Protein AF-A0A3D1MC01-F1 (afdb_monomer_lite)

Secondary structure (DSSP, 8-state):
-EEEEEEEEE-----TTT-GGGGSHHHHHHHHHHTTS--HHHHHHHHTTTGGGSTTTTPPTT-BSEEEEEEEEEEETTE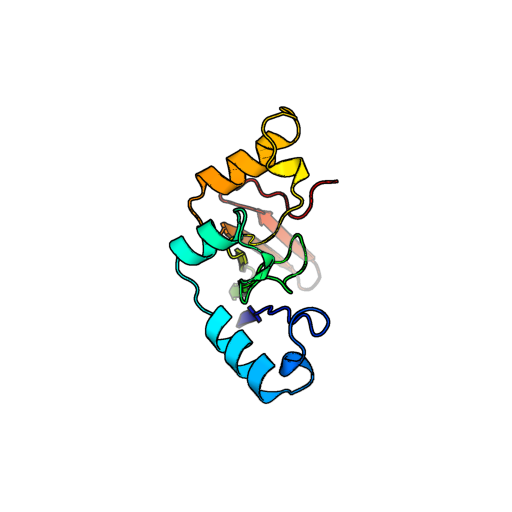EEEEEEEEE--B----GGGT-TTSTTTHHHHHHHHTTTT--EEEEEEEEEEEEETTEEEEEEE--TT-----SS--

Foldseek 3Di:
DKDKDKDKDADFFDDCVLPVCVVDPPVVVVLSVVVLDDDLVLLVCCVDPNVSVHSRNRPDALDFRIKIWMWIWDDDDFKIKIKIKIKTWQGSHHDCVLCDVVDVVSVVVVVVSVVCSRGIDMWMKIKMKGHPDPVDIDMDIRTRPVPDDDDSHDD

Structure (mmCIF, N/CA/C/O backbone):
data_AF-A0A3D1MC01-F1
#
_entry.id   AF-A0A3D1MC01-F1
#
loop_
_atom_site.group_PDB
_atom_site.id
_atom_site.type_symbol
_atom_site.label_atom_id
_atom_site.label_alt_id
_atom_site.label_comp_id
_atom_site.label_asym_id
_atom_site.label_entity_id
_atom_site.label_seq_id
_atom_site.pdbx_PDB_ins_code
_atom_site.Cartn_x
_atom_site.Cartn_y
_atom_site.Cartn_z
_atom_site.occupancy
_atom_site.B_iso_or_equiv
_atom_site.auth_seq_id
_atom_site.auth_comp_id
_atom_site.auth_asym_id
_atom_site.auth_atom_id
_atom_site.pdbx_PDB_model_num
ATOM 1 N N . PRO A 1 1 ? -17.904 -9.005 20.700 1.00 77.25 1 PRO A N 1
ATOM 2 C CA . PRO A 1 1 ? -17.796 -9.721 19.401 1.00 77.25 1 PRO A CA 1
ATOM 3 C C . PRO A 1 1 ? -16.607 -9.178 18.600 1.00 77.25 1 PRO A C 1
ATOM 5 O O . PRO A 1 1 ? -16.375 -7.971 18.643 1.00 77.25 1 PRO A O 1
ATOM 8 N N . LEU A 1 2 ? -15.852 -10.057 17.933 1.00 90.56 2 LEU A N 1
ATOM 9 C CA . LEU A 1 2 ? -14.709 -9.699 17.087 1.00 90.56 2 LEU A CA 1
ATOM 10 C C . LEU A 1 2 ? -15.157 -9.650 15.621 1.00 90.56 2 LEU A C 1
ATOM 12 O O . LEU A 1 2 ? -15.687 -10.632 15.114 1.00 90.56 2 LEU A O 1
ATOM 16 N N . ASN A 1 3 ? -14.908 -8.527 14.956 1.00 92.56 3 ASN A N 1
ATOM 17 C CA . ASN A 1 3 ? -15.160 -8.306 13.538 1.00 92.56 3 ASN A CA 1
ATOM 18 C C . ASN A 1 3 ? -13.828 -7.996 12.853 1.00 92.56 3 ASN A C 1
ATOM 20 O O . ASN A 1 3 ? -13.153 -7.040 13.229 1.00 92.56 3 ASN A O 1
ATOM 24 N N . ALA A 1 4 ? -13.456 -8.776 11.845 1.00 94.88 4 ALA A N 1
ATOM 25 C CA . ALA A 1 4 ? -12.236 -8.553 11.082 1.00 94.88 4 ALA A CA 1
ATOM 26 C C . ALA A 1 4 ? -12.536 -8.608 9.583 1.00 94.88 4 ALA A C 1
ATOM 28 O O . ALA A 1 4 ? -13.166 -9.549 9.106 1.00 94.88 4 ALA A O 1
ATOM 29 N N . LEU A 1 5 ? -12.067 -7.602 8.848 1.00 96.50 5 LEU A N 1
ATOM 30 C CA . LEU A 1 5 ? -12.089 -7.545 7.393 1.00 96.50 5 LEU A CA 1
ATOM 31 C C . LEU A 1 5 ? -10.659 -7.371 6.902 1.00 96.50 5 LEU A C 1
ATOM 33 O O . LEU A 1 5 ? -10.010 -6.374 7.211 1.00 96.50 5 LEU A O 1
ATOM 37 N N . ILE A 1 6 ? -10.174 -8.326 6.120 1.00 96.50 6 ILE A N 1
ATOM 38 C CA . ILE A 1 6 ? -8.831 -8.286 5.546 1.00 96.50 6 ILE A CA 1
ATOM 39 C C . ILE A 1 6 ? -8.973 -8.400 4.034 1.00 96.50 6 ILE A C 1
ATOM 41 O O . ILE A 1 6 ? -9.660 -9.285 3.533 1.00 96.50 6 ILE A O 1
ATOM 45 N N . GLY A 1 7 ? -8.343 -7.480 3.315 1.00 96.88 7 GLY A N 1
ATOM 46 C CA . GLY A 1 7 ? -8.327 -7.432 1.863 1.00 96.88 7 GLY A CA 1
ATOM 47 C C . GLY A 1 7 ? -6.909 -7.240 1.355 1.00 96.88 7 GLY A C 1
ATOM 48 O O . GLY A 1 7 ? -6.142 -6.444 1.899 1.00 96.88 7 GLY A O 1
ATOM 49 N N . TYR A 1 8 ? -6.580 -7.963 0.294 1.00 96.44 8 TYR A N 1
ATOM 50 C CA . TYR A 1 8 ? -5.329 -7.827 -0.430 1.00 96.44 8 TYR A CA 1
ATOM 51 C C . TYR A 1 8 ? -5.627 -7.571 -1.904 1.00 96.44 8 TYR A C 1
ATOM 53 O O . TYR A 1 8 ? -6.474 -8.236 -2.499 1.00 96.44 8 TYR A O 1
ATOM 61 N N . THR A 1 9 ? -4.925 -6.609 -2.487 1.00 94.94 9 THR A N 1
ATOM 62 C CA . THR A 1 9 ? -5.014 -6.272 -3.903 1.00 94.94 9 THR A CA 1
ATOM 63 C C . THR A 1 9 ? -3.630 -6.388 -4.517 1.00 94.94 9 THR A C 1
ATOM 65 O O . THR A 1 9 ? -2.686 -5.730 -4.075 1.00 94.94 9 THR A O 1
ATOM 68 N N . TYR A 1 10 ? -3.540 -7.198 -5.568 1.00 94.62 10 TYR A N 1
ATOM 69 C CA . TYR A 1 10 ? -2.399 -7.238 -6.469 1.00 94.62 10 TYR A CA 1
ATOM 70 C C . TYR A 1 10 ? -2.775 -6.568 -7.791 1.00 94.62 10 TYR A C 1
ATOM 72 O O . TYR A 1 10 ? -3.853 -6.833 -8.325 1.00 94.62 10 TYR A O 1
ATOM 80 N N . THR A 1 11 ? -1.907 -5.698 -8.306 1.00 91.94 11 THR A N 1
ATOM 81 C CA . THR A 1 11 ? -2.124 -5.022 -9.590 1.00 91.94 11 THR A CA 1
ATOM 82 C C . THR A 1 11 ? -0.989 -5.326 -10.554 1.00 91.94 11 THR A C 1
ATOM 84 O O . THR A 1 11 ? 0.162 -5.016 -10.266 1.00 91.94 11 THR A O 1
ATOM 87 N N . PHE A 1 12 ? -1.335 -5.847 -11.727 1.00 91.94 12 PHE A N 1
ATOM 88 C CA . PHE A 1 12 ? -0.430 -6.014 -12.859 1.00 91.94 12 PHE A CA 1
ATOM 89 C C . PHE A 1 12 ? -0.987 -5.266 -14.071 1.00 91.94 12 PHE A C 1
ATOM 91 O O . PHE A 1 12 ? -2.203 -5.215 -14.260 1.00 91.94 12 PHE A O 1
ATOM 98 N N . GLY A 1 13 ? -0.106 -4.662 -14.866 1.00 88.44 13 GLY A N 1
ATOM 99 C CA . GLY A 1 13 ? -0.477 -3.977 -16.099 1.00 88.44 13 GLY A CA 1
ATOM 100 C C . GLY A 1 13 ? 0.230 -4.619 -17.283 1.00 88.44 13 GLY A C 1
ATOM 101 O O . GLY A 1 13 ? 1.448 -4.519 -17.386 1.00 88.44 13 GLY A O 1
ATOM 102 N N . GLY A 1 14 ? -0.531 -5.273 -18.159 1.00 86.44 14 GLY A N 1
ATOM 103 C CA . GLY A 1 14 ? -0.042 -5.749 -19.452 1.00 86.44 14 GLY A CA 1
ATOM 104 C C . GLY A 1 14 ? -0.353 -4.729 -20.544 1.00 86.44 14 GLY A C 1
ATOM 105 O O . GLY A 1 14 ? -1.480 -4.244 -20.624 1.00 86.44 14 GLY A O 1
ATOM 106 N N . ASP A 1 15 ? 0.634 -4.413 -21.380 1.00 85.00 15 ASP A N 1
ATOM 107 C CA . ASP A 1 15 ? 0.480 -3.520 -22.532 1.00 85.00 15 ASP A CA 1
ATOM 108 C C . ASP A 1 15 ? 0.608 -4.306 -23.846 1.00 85.00 15 ASP A C 1
ATOM 110 O O . ASP A 1 15 ? 1.710 -4.610 -24.308 1.00 85.00 15 ASP A O 1
ATOM 114 N N . ALA A 1 16 ? -0.536 -4.649 -24.441 1.00 83.75 16 ALA A N 1
ATOM 115 C CA . ALA A 1 16 ? -0.598 -5.417 -25.684 1.00 83.75 16 ALA A CA 1
ATOM 116 C C . ALA A 1 16 ? -0.112 -4.641 -26.922 1.00 83.75 16 ALA A C 1
ATOM 118 O O . ALA A 1 16 ? 0.127 -5.254 -27.959 1.00 83.75 16 ALA A O 1
ATOM 119 N N . SER A 1 17 ? 0.054 -3.314 -26.824 1.00 82.88 17 SER A N 1
ATOM 120 C CA . SER A 1 17 ? 0.624 -2.503 -27.907 1.00 82.88 17 SER A CA 1
ATOM 121 C C . SER A 1 17 ? 2.147 -2.634 -27.999 1.00 82.88 17 SER A C 1
ATOM 123 O O . SER A 1 17 ? 2.720 -2.439 -29.068 1.00 82.88 17 SER A O 1
ATOM 125 N N . LYS A 1 18 ? 2.802 -2.985 -26.884 1.00 79.62 18 LYS A N 1
ATOM 126 C CA . LYS A 1 18 ? 4.255 -3.190 -26.796 1.00 79.62 18 LYS A CA 1
ATOM 127 C C . LYS A 1 18 ? 4.651 -4.661 -26.829 1.00 79.62 18 LYS A C 1
ATOM 129 O O . LYS A 1 18 ? 5.699 -4.985 -27.376 1.00 79.62 18 LYS A O 1
ATOM 134 N N . ASN A 1 19 ? 3.825 -5.543 -26.269 1.00 81.50 19 ASN A N 1
ATOM 135 C CA . ASN A 1 19 ? 4.021 -6.985 -26.348 1.00 81.50 19 ASN A CA 1
ATOM 136 C C . ASN A 1 19 ? 2.752 -7.660 -26.883 1.00 81.50 19 ASN A C 1
ATOM 138 O O . ASN A 1 19 ? 1.790 -7.879 -26.144 1.00 81.50 19 ASN A O 1
ATOM 142 N N . GLU A 1 20 ? 2.768 -8.032 -28.165 1.00 84.75 20 GLU A N 1
ATOM 143 C CA . GLU A 1 20 ? 1.642 -8.703 -28.824 1.00 84.75 20 GLU A CA 1
ATOM 144 C C . GLU A 1 20 ? 1.272 -10.044 -28.163 1.00 84.75 20 GLU A C 1
ATOM 146 O O . GLU A 1 20 ? 0.133 -10.500 -28.305 1.00 84.75 20 GLU A O 1
ATOM 151 N N . GLU A 1 21 ? 2.182 -10.665 -27.395 1.00 85.88 21 GLU A N 1
ATOM 152 C CA . GLU A 1 21 ? 1.891 -11.881 -26.627 1.00 85.88 21 GLU A CA 1
ATOM 153 C C . GLU A 1 21 ? 0.799 -11.662 -25.574 1.00 85.88 21 GLU A C 1
ATOM 155 O O . GLU A 1 21 ? 0.064 -12.602 -25.266 1.00 85.88 21 GLU A O 1
ATOM 160 N N . TYR A 1 22 ? 0.627 -10.435 -25.067 1.00 86.19 22 TYR A N 1
ATOM 161 C CA . TYR A 1 22 ? -0.417 -10.101 -24.092 1.00 86.19 22 TYR A CA 1
ATOM 162 C C . TYR A 1 22 ? -1.834 -10.103 -24.676 1.00 86.19 22 TYR A C 1
ATOM 164 O O . TYR A 1 22 ? -2.800 -10.099 -23.914 1.00 86.19 22 TYR A O 1
ATOM 172 N N . ASN A 1 23 ? -1.986 -10.219 -26.001 1.00 86.88 23 ASN A N 1
ATOM 173 C CA . ASN A 1 23 ? -3.276 -10.570 -26.606 1.00 86.88 23 ASN A CA 1
ATOM 174 C C . ASN A 1 23 ? -3.719 -12.000 -26.245 1.00 86.88 23 ASN A C 1
ATOM 176 O O . ASN A 1 23 ? -4.876 -12.371 -26.442 1.00 86.88 23 ASN A O 1
ATOM 180 N N . ARG A 1 24 ? -2.806 -12.824 -25.715 1.00 89.56 24 ARG A N 1
ATOM 181 C CA . ARG A 1 24 ? -3.074 -14.173 -25.220 1.00 89.56 24 ARG A CA 1
ATOM 182 C C . ARG A 1 24 ? -3.025 -14.163 -23.692 1.00 89.56 24 ARG A C 1
ATOM 184 O O . ARG A 1 24 ? -2.104 -13.626 -23.084 1.00 89.56 24 ARG A O 1
ATOM 191 N N . LEU A 1 25 ? -3.986 -14.838 -23.060 1.00 86.69 25 LEU A N 1
ATOM 192 C CA . LEU A 1 25 ? -4.063 -14.904 -21.595 1.00 86.69 25 LEU A CA 1
ATOM 193 C C . LEU A 1 25 ? -2.856 -15.610 -20.955 1.00 86.69 25 LEU A C 1
ATOM 195 O O . LEU A 1 25 ? -2.445 -15.230 -19.866 1.00 86.69 25 LEU A O 1
ATOM 199 N N . GLY A 1 26 ? -2.276 -16.619 -21.612 1.00 91.94 26 GLY A N 1
ATOM 200 C CA . GLY A 1 26 ? -1.165 -17.404 -21.056 1.00 91.94 26 GLY A CA 1
ATOM 201 C C . GLY A 1 26 ? 0.074 -16.561 -20.713 1.00 91.94 26 GLY A C 1
ATOM 202 O O . GLY A 1 26 ? 0.460 -16.531 -19.544 1.00 91.94 26 GLY A O 1
ATOM 203 N N . PRO A 1 27 ? 0.674 -15.853 -21.689 1.00 89.75 27 PRO A N 1
ATOM 204 C CA . PRO A 1 27 ? 1.801 -14.947 -21.456 1.00 89.75 27 PRO A CA 1
ATOM 205 C C . PRO A 1 27 ? 1.488 -13.842 -20.444 1.00 89.75 27 PRO A C 1
ATOM 207 O O . PRO A 1 27 ? 2.283 -13.603 -19.541 1.00 89.75 27 PRO A O 1
ATOM 210 N N . LEU A 1 28 ? 0.295 -13.236 -20.521 1.00 88.25 28 LEU A N 1
ATOM 211 C CA . LEU A 1 28 ? -0.138 -12.211 -19.569 1.00 88.25 28 LEU A CA 1
ATOM 212 C C . LEU A 1 28 ? -0.150 -12.736 -18.125 1.00 88.25 28 LEU A C 1
ATOM 214 O O . LEU A 1 28 ? 0.351 -12.078 -17.220 1.00 88.25 28 LEU A O 1
ATOM 218 N N . ILE A 1 29 ? -0.718 -13.925 -17.905 1.00 90.38 29 ILE A N 1
ATOM 219 C CA . ILE A 1 29 ? -0.796 -14.542 -16.578 1.00 90.38 29 ILE A CA 1
ATOM 220 C C . ILE A 1 29 ? 0.596 -14.966 -16.093 1.00 90.38 29 ILE A C 1
ATOM 222 O O . ILE A 1 29 ? 0.924 -14.732 -14.931 1.00 90.38 29 ILE A O 1
ATOM 226 N N . ARG A 1 30 ? 1.428 -15.552 -16.966 1.00 91.31 30 ARG A N 1
ATOM 227 C CA . ARG A 1 30 ? 2.823 -15.908 -16.653 1.00 91.31 30 ARG A CA 1
ATOM 228 C C . ARG A 1 30 ? 3.585 -14.689 -16.137 1.00 91.31 30 ARG A C 1
ATOM 230 O O . ARG A 1 30 ? 4.187 -14.761 -15.068 1.00 91.31 30 ARG A O 1
ATOM 237 N N . ASP A 1 31 ? 3.512 -13.581 -16.865 1.00 90.62 31 ASP A N 1
ATOM 238 C CA . ASP A 1 31 ? 4.274 -12.377 -16.540 1.00 90.62 31 ASP A CA 1
ATOM 239 C C . ASP A 1 31 ? 3.663 -11.633 -15.346 1.00 90.62 31 ASP A C 1
ATOM 241 O O . ASP A 1 31 ? 4.403 -11.068 -14.546 1.00 90.62 31 ASP A O 1
ATOM 245 N N . ALA A 1 32 ? 2.346 -11.734 -15.123 1.00 91.06 32 ALA A N 1
ATOM 246 C CA . ALA A 1 32 ? 1.710 -11.274 -13.889 1.00 91.06 32 ALA A CA 1
ATOM 247 C C . ALA A 1 32 ? 2.234 -12.026 -12.654 1.00 91.06 32 ALA A C 1
ATOM 249 O O . ALA A 1 32 ? 2.546 -11.412 -11.638 1.00 91.06 32 ALA A O 1
ATOM 250 N N . PHE A 1 33 ? 2.379 -13.352 -12.720 1.00 91.69 33 PHE A N 1
ATOM 251 C CA . PHE A 1 33 ? 2.976 -14.108 -11.615 1.00 91.69 33 PHE A CA 1
ATOM 252 C C . PHE A 1 33 ? 4.482 -13.852 -11.481 1.00 91.69 33 PHE A C 1
ATOM 254 O O . PHE A 1 33 ? 4.976 -13.775 -10.358 1.00 91.69 33 PHE A O 1
ATOM 261 N N . GLY A 1 34 ? 5.200 -13.651 -12.590 1.00 88.69 34 GLY A N 1
ATOM 262 C CA . GLY A 1 34 ? 6.607 -13.239 -12.572 1.00 88.69 34 GLY A CA 1
ATOM 263 C C . GLY A 1 34 ? 6.807 -11.871 -11.913 1.00 88.69 34 GLY A C 1
ATOM 264 O O . GLY A 1 34 ? 7.677 -11.706 -11.067 1.00 88.69 34 GLY A O 1
ATOM 265 N N . ALA A 1 35 ? 5.930 -10.910 -12.206 1.00 88.81 35 ALA A N 1
ATOM 266 C CA . ALA A 1 35 ? 5.947 -9.574 -11.620 1.00 88.81 35 ALA A CA 1
ATOM 267 C C . ALA A 1 35 ? 5.430 -9.531 -10.172 1.00 88.81 35 ALA A C 1
ATOM 269 O O . ALA A 1 35 ? 5.409 -8.459 -9.564 1.00 88.81 35 ALA A O 1
ATOM 270 N N . TYR A 1 36 ? 4.973 -10.651 -9.600 1.00 89.00 36 TYR A N 1
ATOM 271 C CA . TYR A 1 36 ? 4.535 -10.697 -8.204 1.00 89.00 36 TYR A CA 1
ATOM 272 C C . TYR A 1 36 ? 5.691 -10.412 -7.239 1.00 89.00 36 TYR A C 1
ATOM 274 O O . TYR A 1 36 ? 5.502 -9.738 -6.229 1.00 89.00 36 TYR A O 1
ATOM 282 N N . HIS A 1 37 ? 6.894 -10.888 -7.553 1.00 86.81 37 HIS A N 1
ATOM 283 C CA . HIS A 1 37 ? 8.096 -10.572 -6.799 1.00 86.81 37 HIS A CA 1
ATOM 284 C C . HIS A 1 37 ? 9.185 -10.125 -7.763 1.00 86.81 37 HIS A C 1
ATOM 286 O O . HIS A 1 37 ? 9.606 -10.892 -8.617 1.00 86.81 37 HIS A O 1
ATOM 292 N N . ILE A 1 38 ? 9.639 -8.889 -7.594 1.00 85.69 38 ILE A N 1
ATOM 293 C CA . ILE A 1 38 ? 10.779 -8.340 -8.323 1.00 85.69 38 ILE A CA 1
ATOM 294 C C . ILE A 1 38 ? 11.886 -8.039 -7.325 1.00 85.69 38 ILE A C 1
ATOM 296 O O . ILE A 1 38 ? 11.621 -7.631 -6.188 1.00 85.69 38 ILE A O 1
ATOM 300 N N . SER A 1 39 ? 13.124 -8.228 -7.753 1.00 85.81 39 SER A N 1
ATOM 301 C CA . SER A 1 39 ? 14.288 -7.832 -6.975 1.00 85.81 39 SER A CA 1
ATOM 302 C C . SER A 1 39 ? 14.450 -6.308 -6.954 1.00 85.81 39 SER A C 1
ATOM 304 O O . SER A 1 39 ? 13.974 -5.588 -7.835 1.00 85.81 39 SER A O 1
ATOM 306 N N . ASN A 1 40 ? 15.187 -5.801 -5.962 1.00 84.81 40 ASN A N 1
ATOM 307 C CA . ASN A 1 40 ? 15.525 -4.376 -5.896 1.00 84.81 40 ASN A CA 1
ATOM 308 C C . ASN A 1 40 ? 16.332 -3.915 -7.122 1.00 84.81 40 ASN A C 1
ATOM 310 O O . ASN A 1 40 ? 16.227 -2.754 -7.506 1.00 84.81 40 ASN A O 1
ATOM 314 N N . GLN A 1 41 ? 17.122 -4.809 -7.732 1.00 83.06 41 GLN A N 1
ATOM 315 C CA . GLN A 1 41 ? 17.892 -4.495 -8.935 1.00 83.06 41 GLN A CA 1
ATOM 316 C C . GLN A 1 41 ? 16.969 -4.303 -10.141 1.00 83.06 41 GLN A C 1
ATOM 318 O O . GLN A 1 41 ? 17.024 -3.260 -10.776 1.00 83.06 41 GLN A O 1
ATOM 323 N N . GLU A 1 42 ? 16.049 -5.238 -10.392 1.00 83.75 42 GLU A N 1
ATOM 324 C CA . GLU A 1 42 ? 15.070 -5.116 -11.486 1.00 83.75 42 GLU A CA 1
ATOM 325 C C . GLU A 1 42 ? 14.167 -3.889 -11.309 1.00 83.75 42 GLU A C 1
ATOM 327 O O . GLU A 1 42 ? 13.790 -3.229 -12.278 1.00 83.75 42 GLU A O 1
ATOM 332 N N . GLN A 1 43 ? 13.834 -3.549 -10.061 1.00 84.56 43 GLN A N 1
ATOM 333 C CA . GLN A 1 43 ? 13.071 -2.344 -9.758 1.00 84.56 43 GLN A CA 1
ATOM 334 C C . GLN A 1 43 ? 13.879 -1.062 -9.999 1.00 84.56 43 GLN A C 1
ATOM 336 O O . GLN A 1 43 ? 13.309 -0.069 -10.452 1.00 84.56 43 GLN A O 1
ATOM 341 N N . ALA A 1 44 ? 15.186 -1.067 -9.725 1.00 82.31 44 ALA A N 1
ATOM 342 C CA . ALA A 1 44 ? 16.080 0.039 -10.058 1.00 82.31 44 ALA A CA 1
ATOM 343 C C . ALA A 1 44 ? 16.237 0.191 -11.579 1.00 82.31 44 ALA A C 1
ATOM 345 O O . ALA A 1 44 ? 16.108 1.300 -12.099 1.00 82.31 44 ALA A O 1
ATOM 346 N N . ASP A 1 45 ? 16.414 -0.920 -12.297 1.00 83.31 45 ASP A N 1
ATOM 347 C CA . ASP A 1 45 ? 16.531 -0.947 -13.758 1.00 83.31 45 ASP A CA 1
ATOM 348 C C . ASP A 1 45 ? 15.249 -0.422 -14.427 1.00 83.31 45 ASP A C 1
ATOM 350 O O . ASP A 1 45 ? 15.317 0.356 -15.382 1.00 83.31 45 ASP A O 1
ATOM 354 N N . PHE A 1 46 ? 14.077 -0.757 -13.868 1.00 82.69 46 PHE A N 1
ATOM 355 C CA . PHE A 1 46 ? 12.788 -0.211 -14.299 1.00 82.69 46 PHE A CA 1
ATOM 356 C C . PHE A 1 46 ? 12.661 1.298 -14.066 1.00 82.69 46 PHE A C 1
ATOM 358 O O . PHE A 1 46 ? 11.953 1.979 -14.797 1.00 82.69 46 PHE A O 1
ATOM 365 N N . GLN A 1 47 ? 13.311 1.870 -13.057 1.00 76.31 47 GLN A N 1
ATOM 366 C CA . GLN A 1 47 ? 13.239 3.321 -12.853 1.00 76.31 47 GLN A CA 1
ATOM 367 C C . GLN A 1 47 ? 14.111 4.098 -13.830 1.00 76.31 47 GLN A C 1
ATOM 369 O O . GLN A 1 47 ? 13.777 5.242 -14.155 1.00 76.31 47 GLN A O 1
ATOM 374 N N . GLN A 1 48 ? 15.182 3.465 -14.302 1.00 71.12 48 GLN A N 1
ATOM 375 C CA . GLN A 1 48 ? 16.144 4.019 -15.242 1.00 71.12 48 GLN A CA 1
ATOM 376 C C . GLN A 1 48 ? 15.734 3.750 -16.706 1.00 71.12 48 GLN A C 1
ATOM 378 O O . GLN A 1 48 ? 14.587 3.438 -17.017 1.00 71.12 48 GLN A O 1
ATOM 383 N N . VAL A 1 49 ? 16.677 3.933 -17.634 1.00 59.97 49 VAL A N 1
ATOM 384 C CA . VAL A 1 49 ? 16.496 4.002 -19.098 1.00 59.97 49 VAL A CA 1
ATOM 385 C C . VAL A 1 49 ? 15.834 2.749 -19.717 1.00 59.97 49 VAL A C 1
ATOM 387 O O . VAL A 1 49 ? 15.341 2.815 -20.839 1.00 59.97 49 VAL A O 1
ATOM 390 N N . GLN A 1 50 ? 15.740 1.623 -18.999 1.00 62.19 50 GLN A N 1
ATOM 391 C CA . GLN A 1 50 ? 15.241 0.337 -19.517 1.00 62.19 50 GLN A CA 1
ATOM 392 C C . GLN A 1 50 ? 13.768 0.031 -19.195 1.00 62.19 50 GLN A C 1
ATOM 394 O O . GLN A 1 50 ? 13.362 -1.131 -19.142 1.00 62.19 50 GLN A O 1
ATOM 399 N N . ARG A 1 51 ? 12.930 1.059 -19.023 1.00 73.06 51 ARG A N 1
ATOM 400 C CA . ARG A 1 51 ? 11.488 0.887 -18.759 1.00 73.06 51 ARG A CA 1
ATOM 401 C C . ARG A 1 51 ? 10.786 -0.008 -19.765 1.00 73.06 51 ARG A C 1
ATOM 403 O O . ARG A 1 51 ? 9.992 -0.849 -19.363 1.00 73.06 51 ARG A O 1
ATOM 410 N N . GLU A 1 52 ? 11.065 0.187 -21.050 1.00 75.75 52 GLU A N 1
ATOM 411 C CA . GLU A 1 52 ? 10.298 -0.420 -22.145 1.00 75.75 52 GLU A CA 1
ATOM 412 C C . GLU A 1 52 ? 10.447 -1.941 -22.242 1.00 75.75 52 GLU A C 1
ATOM 414 O O . GLU A 1 52 ? 9.530 -2.608 -22.708 1.00 75.75 52 GLU A O 1
ATOM 419 N N . ASN A 1 53 ? 11.561 -2.490 -21.750 1.00 77.81 53 ASN A N 1
ATOM 420 C CA . ASN A 1 53 ? 11.835 -3.929 -21.777 1.00 77.81 53 ASN A CA 1
ATOM 421 C C . ASN A 1 53 ? 11.424 -4.640 -20.478 1.00 77.81 53 ASN A C 1
ATOM 423 O O . ASN A 1 53 ? 11.581 -5.853 -20.359 1.00 77.81 53 ASN A O 1
ATOM 427 N N . SER A 1 54 ? 10.929 -3.901 -19.483 1.00 83.50 54 SER A N 1
ATOM 428 C CA . SER A 1 54 ? 10.534 -4.471 -18.199 1.00 83.50 54 SER A CA 1
ATOM 429 C C . SER A 1 54 ? 9.128 -5.059 -18.255 1.00 83.50 54 SER A C 1
ATOM 431 O O . SER A 1 54 ? 8.200 -4.450 -18.788 1.00 83.50 54 SER A O 1
ATOM 433 N N . ILE A 1 55 ? 8.929 -6.183 -17.565 1.00 83.31 55 ILE A N 1
ATOM 434 C CA . ILE A 1 55 ? 7.602 -6.768 -17.315 1.00 83.31 55 ILE A CA 1
ATOM 435 C C . ILE A 1 55 ? 6.652 -5.802 -16.584 1.00 83.31 55 ILE A C 1
ATOM 437 O O . ILE A 1 55 ? 5.438 -5.971 -16.630 1.00 83.31 55 ILE A O 1
ATOM 441 N N . LEU A 1 56 ? 7.192 -4.771 -15.924 1.00 85.94 56 LEU A N 1
ATOM 442 C CA . LEU A 1 56 ? 6.425 -3.747 -15.215 1.00 85.94 56 LEU A CA 1
ATOM 443 C C . LEU A 1 56 ? 5.944 -2.614 -16.126 1.00 85.94 56 LEU A C 1
ATOM 445 O O . LEU A 1 56 ? 5.184 -1.767 -15.664 1.00 85.94 56 LEU A O 1
ATOM 449 N N . TYR A 1 57 ? 6.360 -2.562 -17.396 1.00 86.06 57 TYR A N 1
ATOM 450 C CA . TYR A 1 57 ? 6.093 -1.425 -18.281 1.00 86.06 57 TYR A CA 1
ATOM 451 C C . TYR A 1 57 ? 4.614 -1.059 -18.400 1.00 86.06 57 TYR A C 1
ATOM 453 O O . TYR A 1 57 ? 4.278 0.123 -18.439 1.00 86.06 57 TYR A O 1
ATOM 461 N N . GLY A 1 58 ? 3.716 -2.042 -18.421 1.00 86.38 58 GLY A N 1
ATOM 462 C CA . GLY A 1 58 ? 2.284 -1.773 -18.539 1.00 86.38 58 GLY A CA 1
ATOM 463 C C . GLY A 1 58 ? 1.634 -1.269 -17.246 1.00 86.38 58 GLY A C 1
ATOM 464 O O . GLY A 1 58 ? 0.449 -0.930 -17.261 1.00 86.38 58 GLY A O 1
ATOM 465 N N . ILE A 1 59 ? 2.355 -1.189 -16.117 1.00 88.00 59 ILE A N 1
ATOM 466 C CA . ILE A 1 59 ? 1.796 -0.621 -14.888 1.00 88.00 59 ILE A CA 1
ATOM 467 C C . ILE A 1 59 ? 1.507 0.872 -15.082 1.00 88.00 59 ILE A C 1
ATOM 469 O O . ILE A 1 59 ? 2.329 1.637 -15.592 1.00 88.00 59 ILE A O 1
ATOM 473 N N . LEU A 1 60 ? 0.315 1.291 -14.662 1.00 87.94 60 LEU A N 1
ATOM 474 C CA . LEU A 1 60 ? -0.099 2.690 -14.702 1.00 87.94 60 LEU A CA 1
ATOM 475 C C . LEU A 1 60 ? 0.692 3.529 -13.692 1.00 87.94 60 LEU A C 1
ATOM 477 O O . LEU A 1 60 ? 1.063 3.050 -12.617 1.00 87.94 60 LEU A O 1
ATOM 481 N N . ASN A 1 61 ? 0.863 4.814 -14.007 1.00 86.81 61 ASN A N 1
ATOM 482 C CA . ASN A 1 61 ? 1.470 5.779 -13.093 1.00 86.81 61 ASN A CA 1
ATOM 483 C C . ASN A 1 61 ? 0.682 5.824 -11.776 1.00 86.81 61 ASN A C 1
ATOM 485 O O . ASN A 1 61 ? -0.553 5.740 -11.758 1.00 86.81 61 ASN A O 1
ATOM 489 N N . TYR A 1 62 ? 1.401 5.972 -10.664 1.00 86.75 62 TYR A N 1
ATOM 490 C CA . TYR A 1 62 ? 0.815 6.102 -9.327 1.00 86.75 62 TYR A CA 1
ATOM 491 C C . TYR A 1 62 ? -0.041 4.903 -8.893 1.00 86.75 62 TYR A C 1
ATOM 493 O O . TYR A 1 62 ? -1.039 5.052 -8.178 1.00 86.75 62 TYR A O 1
ATOM 501 N N . ARG A 1 63 ? 0.333 3.696 -9.331 1.00 89.06 63 ARG A N 1
ATOM 502 C CA . ARG A 1 63 ? -0.321 2.453 -8.925 1.00 89.06 63 ARG A CA 1
ATOM 503 C C . ARG A 1 63 ? 0.607 1.602 -8.072 1.00 89.06 63 ARG A C 1
ATOM 505 O O . ARG A 1 63 ? 1.680 1.210 -8.513 1.00 89.06 63 ARG A O 1
ATOM 512 N N . TRP A 1 64 ? 0.161 1.283 -6.861 1.00 90.81 64 TRP A N 1
ATOM 513 C CA . TRP A 1 64 ? 0.838 0.294 -6.029 1.00 90.81 64 TRP A CA 1
ATOM 514 C C . TRP A 1 64 ? 0.547 -1.113 -6.527 1.00 90.81 64 TRP A C 1
ATOM 516 O O . TRP A 1 64 ? -0.610 -1.467 -6.770 1.00 90.81 64 TRP A O 1
ATOM 526 N N . ARG A 1 65 ? 1.602 -1.916 -6.633 1.00 91.94 65 ARG A N 1
ATOM 527 C CA . ARG A 1 65 ? 1.507 -3.310 -7.047 1.00 91.94 65 ARG A CA 1
ATOM 528 C C . ARG A 1 65 ? 0.913 -4.201 -5.963 1.00 91.94 65 ARG A C 1
ATOM 530 O O . ARG A 1 65 ? 0.073 -5.035 -6.282 1.00 91.94 65 ARG A O 1
ATOM 537 N N . HIS A 1 66 ? 1.294 -4.003 -4.700 1.00 94.12 66 HIS A N 1
ATOM 538 C CA . HIS A 1 66 ? 0.726 -4.743 -3.569 1.00 94.12 66 HIS A CA 1
ATOM 539 C C . HIS A 1 66 ? 0.087 -3.782 -2.574 1.00 94.12 66 HIS A C 1
ATOM 541 O O . HIS A 1 66 ? 0.733 -2.856 -2.081 1.00 94.12 66 HIS A O 1
ATOM 547 N N . LEU A 1 67 ? -1.179 -4.024 -2.258 1.00 94.38 67 LEU A N 1
ATOM 548 C CA . LEU A 1 67 ? -1.925 -3.275 -1.259 1.00 94.38 67 LEU A CA 1
ATOM 549 C C . LEU A 1 67 ? -2.578 -4.263 -0.303 1.00 94.38 67 LEU A C 1
ATOM 551 O O . LEU A 1 67 ? -3.278 -5.177 -0.724 1.00 94.38 67 LEU A O 1
ATOM 555 N N . LEU A 1 68 ? -2.363 -4.068 0.990 1.00 96.00 68 LEU A N 1
ATOM 556 C CA . LEU A 1 68 ? -3.025 -4.834 2.039 1.00 96.00 68 LEU A CA 1
ATOM 557 C C . LEU A 1 68 ? -3.796 -3.865 2.926 1.00 96.00 68 LEU A C 1
ATOM 559 O O . LEU A 1 68 ? -3.280 -2.822 3.322 1.00 96.00 68 LEU A O 1
ATOM 563 N N . LYS A 1 69 ? -5.029 -4.222 3.266 1.00 96.62 69 LYS A N 1
ATOM 564 C CA . LYS A 1 69 ? -5.854 -3.495 4.224 1.00 96.62 69 LYS A CA 1
ATOM 565 C C . LYS A 1 69 ? -6.472 -4.487 5.194 1.00 96.62 69 LYS A C 1
ATOM 567 O O . LYS A 1 69 ? -7.155 -5.411 4.773 1.00 96.62 69 LYS A O 1
ATOM 572 N N . ALA A 1 70 ? -6.265 -4.269 6.482 1.00 96.75 70 ALA A N 1
ATOM 573 C CA . ALA A 1 70 ? -6.911 -5.018 7.547 1.00 96.75 70 ALA A CA 1
ATOM 574 C C . ALA A 1 70 ? -7.659 -4.039 8.455 1.00 96.75 70 ALA A C 1
ATOM 576 O O . ALA A 1 70 ? -7.075 -3.070 8.926 1.00 96.75 70 ALA A O 1
ATOM 577 N N . ASP A 1 71 ? -8.944 -4.271 8.683 1.00 97.06 71 ASP A N 1
ATOM 578 C CA . ASP A 1 71 ? -9.785 -3.541 9.630 1.00 97.06 71 ASP A CA 1
ATOM 579 C C . ASP A 1 71 ? -10.274 -4.543 10.674 1.00 97.06 71 ASP A C 1
ATOM 581 O O . ASP A 1 71 ? -11.026 -5.464 10.355 1.00 97.06 71 ASP A O 1
ATOM 585 N N . VAL A 1 72 ? -9.794 -4.407 11.905 1.00 96.75 72 VAL A N 1
ATOM 586 C CA . VAL A 1 72 ? -10.113 -5.313 13.008 1.00 96.75 72 VAL A CA 1
ATOM 587 C C . VAL A 1 72 ? -10.750 -4.496 14.112 1.00 96.75 72 VAL A C 1
ATOM 589 O O . VAL A 1 72 ? -10.140 -3.566 14.626 1.00 96.75 72 VAL A O 1
ATOM 592 N N . ASN A 1 73 ? -11.968 -4.854 14.500 1.00 95.19 73 ASN A N 1
ATOM 593 C CA . ASN A 1 73 ? -12.706 -4.211 15.575 1.00 95.19 73 ASN A CA 1
ATOM 594 C C . ASN A 1 73 ? -13.217 -5.272 16.545 1.00 95.19 73 ASN A C 1
ATOM 596 O O . ASN A 1 73 ? -13.746 -6.306 16.150 1.00 95.19 73 ASN A O 1
ATOM 600 N N . THR A 1 74 ? -13.100 -4.999 17.831 1.00 94.88 74 THR A N 1
ATOM 601 C CA . THR A 1 74 ? -13.629 -5.823 18.905 1.00 94.88 74 THR A CA 1
ATOM 602 C C . THR A 1 74 ? -14.449 -4.964 19.856 1.00 94.88 74 THR A C 1
ATOM 604 O O . THR A 1 74 ? -14.186 -3.778 20.052 1.00 94.88 74 THR A O 1
ATOM 607 N N . GLY A 1 75 ? -15.479 -5.566 20.434 1.00 92.94 75 GLY A N 1
ATOM 608 C CA . GLY A 1 75 ? -16.313 -4.939 21.450 1.00 92.94 75 GLY A CA 1
ATOM 609 C C . GLY A 1 75 ? -16.414 -5.825 22.681 1.00 92.94 75 GLY A C 1
ATOM 610 O O . GLY A 1 75 ? -16.693 -7.023 22.546 1.00 92.94 75 GLY A O 1
ATOM 611 N N . TYR A 1 76 ? -16.227 -5.226 23.857 1.00 91.69 76 TYR A N 1
ATOM 612 C CA . TYR A 1 76 ? -16.422 -5.856 25.158 1.00 91.69 76 TYR A CA 1
ATOM 613 C C . TYR A 1 76 ? -17.278 -4.959 26.062 1.00 91.69 76 TYR A C 1
ATOM 615 O O . TYR A 1 76 ? -16.860 -3.879 26.489 1.00 91.69 76 TYR A O 1
ATOM 623 N N . GLY A 1 77 ? -18.503 -5.406 26.351 1.00 89.94 77 GLY A N 1
ATOM 624 C CA . GLY A 1 77 ? -19.483 -4.623 27.103 1.00 89.94 77 GLY A CA 1
ATOM 625 C C . GLY A 1 77 ? -19.778 -3.283 26.425 1.00 89.94 77 GLY A C 1
ATOM 626 O O . GLY A 1 77 ? -20.214 -3.241 25.277 1.00 89.94 77 GLY A O 1
ATOM 627 N N . LYS A 1 78 ? -19.5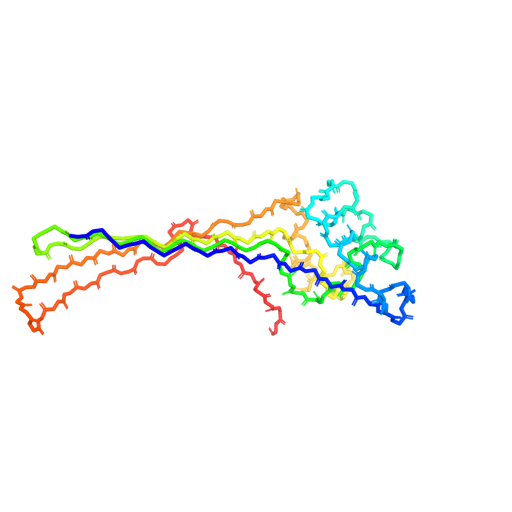21 -2.185 27.143 1.00 92.06 78 LYS A N 1
ATOM 628 C CA . LYS A 1 78 ? -19.698 -0.814 26.639 1.00 92.06 78 LYS A CA 1
ATOM 629 C C . LYS A 1 78 ? -18.528 -0.321 25.790 1.00 92.06 78 LYS A C 1
ATOM 631 O O . LYS A 1 78 ? -18.665 0.700 25.132 1.00 92.06 78 LYS A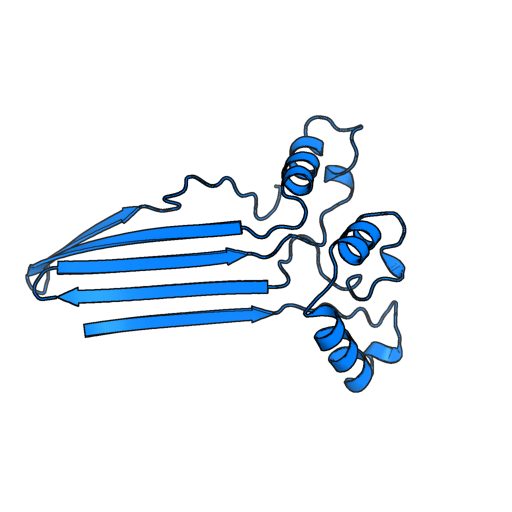 O 1
ATOM 636 N N . TRP A 1 79 ? -17.392 -1.009 25.808 1.00 93.00 79 TRP A N 1
ATOM 637 C CA . TRP A 1 79 ? -16.174 -0.556 25.147 1.00 93.00 79 TRP A CA 1
ATOM 638 C C . TRP A 1 79 ? -16.041 -1.176 23.765 1.00 93.00 79 TRP A C 1
ATOM 640 O O . TRP A 1 79 ? -16.296 -2.367 23.571 1.00 93.00 79 TRP A O 1
ATOM 650 N N . THR A 1 80 ? -15.588 -0.373 22.814 1.00 94.19 80 THR A N 1
ATOM 651 C CA . THR A 1 80 ? -15.180 -0.815 21.486 1.00 94.19 80 THR A CA 1
ATOM 652 C C . THR A 1 80 ? -13.743 -0.384 21.246 1.00 94.19 80 THR A C 1
ATOM 654 O O . THR A 1 80 ? -13.319 0.693 21.653 1.00 94.19 80 THR A O 1
ATOM 657 N N . ALA A 1 81 ? -12.966 -1.247 20.613 1.00 95.00 81 ALA A N 1
ATOM 658 C CA . ALA A 1 81 ? -11.593 -0.966 20.239 1.00 95.00 81 ALA A CA 1
ATOM 659 C C . ALA A 1 81 ? -11.311 -1.618 18.894 1.00 95.00 81 ALA A C 1
ATOM 661 O O . ALA A 1 81 ? -11.818 -2.694 18.591 1.00 95.00 81 ALA A O 1
ATOM 662 N N . GLY A 1 82 ? -10.493 -0.984 18.079 1.00 95.94 82 GLY A N 1
ATOM 663 C CA . GLY A 1 82 ? -10.141 -1.512 16.782 1.00 95.94 82 GLY A CA 1
ATOM 664 C C . GLY A 1 82 ? -8.974 -0.780 16.168 1.00 95.94 82 GLY A C 1
ATOM 665 O O . GLY A 1 82 ? -8.535 0.267 16.644 1.00 95.94 82 GLY A O 1
ATOM 666 N N . PHE A 1 83 ? -8.461 -1.351 15.095 1.00 96.62 83 PHE A N 1
ATOM 667 C CA . PHE A 1 83 ? -7.400 -0.750 14.320 1.00 96.62 83 PHE A CA 1
ATOM 668 C C . PHE A 1 83 ? -7.613 -1.005 12.836 1.00 96.62 83 PHE A C 1
ATOM 670 O O . PHE A 1 83 ? -8.171 -2.023 12.424 1.00 96.62 83 PHE A O 1
ATOM 677 N N . VAL A 1 84 ? -7.137 -0.062 12.030 1.00 97.12 84 VAL A N 1
ATOM 678 C CA . VAL A 1 84 ? -7.045 -0.218 10.582 1.00 97.12 84 VAL A CA 1
ATOM 679 C C . VAL A 1 84 ? -5.588 -0.177 10.205 1.00 97.12 84 VAL A C 1
ATOM 681 O O . VAL A 1 84 ? -4.929 0.852 10.328 1.00 97.12 84 VAL A O 1
ATOM 684 N N . TYR A 1 85 ? -5.099 -1.298 9.713 1.00 96.69 85 TYR A N 1
ATOM 685 C CA . TYR A 1 85 ? -3.779 -1.405 9.144 1.00 96.69 85 TYR A CA 1
ATOM 686 C C . TYR A 1 85 ? -3.861 -1.314 7.624 1.00 96.69 85 TYR A C 1
ATOM 688 O O . TYR A 1 85 ? -4.695 -1.967 6.993 1.00 96.69 85 TYR A O 1
ATOM 696 N N . ARG A 1 86 ? -2.995 -0.503 7.023 1.00 95.00 86 ARG A N 1
ATOM 697 C CA . ARG A 1 86 ? -2.822 -0.438 5.572 1.00 95.00 86 ARG A CA 1
ATOM 698 C C . ARG A 1 86 ? -1.350 -0.563 5.238 1.00 95.00 86 ARG A C 1
ATOM 700 O O . ARG A 1 86 ? -0.523 0.124 5.832 1.00 95.00 86 ARG A O 1
ATOM 707 N N . TYR A 1 87 ? -1.046 -1.398 4.260 1.00 94.12 87 TYR A N 1
ATOM 708 C CA . TYR A 1 87 ? 0.268 -1.483 3.654 1.00 94.12 87 TYR A CA 1
ATOM 709 C C . TYR A 1 87 ? 0.167 -1.155 2.172 1.00 94.12 87 TYR A C 1
ATOM 711 O O . TYR A 1 87 ? -0.685 -1.698 1.465 1.00 94.12 87 TYR A O 1
ATOM 719 N N . TYR A 1 88 ? 1.053 -0.276 1.725 1.00 92.19 88 TYR A N 1
ATOM 720 C CA . TYR A 1 88 ? 1.248 0.052 0.322 1.00 92.19 88 TYR A CA 1
ATOM 721 C C . TYR A 1 88 ? 2.651 -0.387 -0.075 1.00 92.19 88 TYR A C 1
ATOM 723 O O . TYR A 1 88 ? 3.616 -0.042 0.605 1.00 92.19 88 TYR A O 1
ATOM 731 N N . SER A 1 89 ? 2.787 -1.130 -1.170 1.00 91.50 89 SER A N 1
ATOM 732 C CA . SER A 1 89 ? 4.103 -1.444 -1.722 1.00 91.50 89 SER A CA 1
ATOM 733 C C . SER A 1 89 ? 4.838 -0.177 -2.148 1.00 91.50 89 SER A C 1
ATOM 735 O O . SER A 1 89 ? 4.283 0.922 -2.189 1.00 91.50 89 SER A O 1
ATOM 737 N N . TYR A 1 90 ? 6.097 -0.335 -2.529 1.00 89.31 90 TYR A N 1
ATOM 738 C CA . TYR A 1 90 ? 6.794 0.726 -3.228 1.00 89.31 90 TYR A CA 1
ATOM 739 C C . TYR A 1 90 ? 6.068 1.095 -4.536 1.00 89.31 90 TYR A C 1
ATOM 741 O O . TYR A 1 90 ? 5.421 0.250 -5.162 1.00 89.31 90 TYR A O 1
ATOM 749 N N . LEU A 1 91 ? 6.141 2.374 -4.909 1.00 87.44 91 LEU A N 1
ATOM 750 C CA . LEU A 1 91 ? 5.492 2.915 -6.097 1.00 87.44 91 LEU A CA 1
ATOM 751 C C . LEU A 1 91 ? 6.418 2.793 -7.311 1.00 87.44 91 LEU A C 1
ATOM 753 O O . LEU A 1 91 ? 7.372 3.563 -7.452 1.00 87.44 91 LEU A O 1
ATOM 757 N N . ASP A 1 92 ? 6.125 1.829 -8.180 1.00 86.88 92 ASP A N 1
ATOM 758 C CA . ASP A 1 92 ? 7.006 1.478 -9.297 1.00 86.88 92 ASP A CA 1
ATOM 759 C C . ASP A 1 92 ? 7.141 2.613 -10.313 1.00 86.88 92 ASP A C 1
ATOM 761 O O . ASP A 1 92 ? 8.254 2.957 -10.712 1.00 86.88 92 ASP A O 1
ATOM 765 N N . ARG A 1 93 ? 6.013 3.233 -10.684 1.00 86.00 93 ARG A N 1
ATOM 766 C CA . ARG A 1 93 ? 5.948 4.212 -11.772 1.00 86.00 93 ARG A CA 1
ATOM 767 C C . ARG A 1 93 ? 5.426 5.571 -11.310 1.00 86.00 93 ARG A C 1
ATOM 769 O O . ARG A 1 93 ? 4.340 5.672 -10.732 1.00 86.00 93 ARG A O 1
ATOM 776 N N . ILE A 1 94 ? 6.203 6.605 -11.614 1.00 84.19 94 ILE A N 1
ATOM 777 C CA . ILE A 1 94 ? 5.894 8.027 -11.422 1.00 84.19 94 ILE A CA 1
ATOM 778 C C . ILE A 1 94 ? 6.253 8.784 -12.700 1.00 84.19 94 ILE A C 1
ATOM 780 O O . ILE A 1 94 ? 7.061 8.287 -13.484 1.00 84.19 94 ILE A O 1
ATOM 784 N N . ASP A 1 95 ? 5.666 9.962 -12.915 1.00 81.94 95 ASP A N 1
ATOM 785 C CA . ASP A 1 95 ? 6.037 10.789 -14.064 1.00 81.94 95 ASP A CA 1
ATOM 786 C C . ASP A 1 95 ? 7.486 11.281 -13.945 1.00 81.94 95 ASP A C 1
ATOM 788 O O . ASP A 1 95 ? 7.947 11.660 -12.864 1.00 81.94 95 ASP A O 1
ATOM 792 N N . ASP A 1 96 ? 8.186 11.337 -15.079 1.00 77.31 96 ASP A N 1
ATOM 793 C CA . ASP A 1 96 ? 9.612 11.688 -15.133 1.00 77.31 96 ASP A CA 1
ATOM 794 C C . ASP A 1 96 ? 9.915 13.105 -14.637 1.00 77.31 96 ASP A C 1
ATOM 796 O O . ASP A 1 96 ? 10.988 13.376 -14.095 1.00 77.31 96 ASP A O 1
ATOM 800 N N . VAL A 1 97 ? 8.941 14.013 -14.733 1.00 74.75 97 VAL A N 1
ATOM 801 C CA . VAL A 1 97 ? 9.044 15.386 -14.211 1.00 74.75 97 VAL A CA 1
ATOM 802 C C . VAL A 1 97 ? 9.321 15.437 -12.701 1.00 74.75 97 VAL A C 1
ATOM 804 O O . VAL A 1 97 ? 9.879 16.415 -12.204 1.00 74.75 97 VAL A O 1
ATOM 807 N N . PHE A 1 98 ? 8.968 14.380 -11.962 1.00 73.25 98 PHE A N 1
ATOM 808 C CA . PHE A 1 98 ? 9.230 14.270 -10.525 1.00 73.25 98 PHE A CA 1
ATOM 809 C C . PHE A 1 98 ? 10.576 13.612 -10.197 1.00 73.25 98 PHE A C 1
ATOM 811 O O . PHE A 1 98 ? 10.970 13.595 -9.030 1.00 73.25 98 PHE A O 1
ATOM 818 N N . THR A 1 99 ? 11.278 13.075 -11.199 1.00 70.50 99 THR A N 1
ATOM 819 C CA . THR A 1 99 ? 12.619 12.483 -11.054 1.00 70.50 99 THR A CA 1
ATOM 820 C C . THR A 1 99 ? 13.734 13.389 -11.566 1.00 70.50 99 THR A C 1
ATOM 822 O O . THR A 1 99 ? 14.881 13.219 -11.168 1.00 70.50 99 THR A O 1
ATOM 825 N N . PHE A 1 100 ? 13.432 14.369 -12.423 1.00 69.62 100 PHE A N 1
ATOM 826 C CA . PHE A 1 100 ? 14.449 15.289 -12.932 1.00 69.62 100 PHE A CA 1
ATOM 827 C C . PHE A 1 100 ? 14.896 16.303 -11.872 1.00 69.62 100 PHE A C 1
ATOM 829 O O . PHE A 1 100 ? 14.125 17.162 -11.444 1.00 69.62 100 PHE A O 1
ATOM 836 N N . GLU A 1 101 ? 16.184 16.265 -11.515 1.00 64.88 101 GLU A N 1
ATOM 837 C CA . GLU A 1 101 ? 16.793 17.197 -10.554 1.00 64.88 101 GLU A CA 1
ATOM 838 C C . GLU A 1 101 ? 16.754 18.665 -11.008 1.00 64.88 101 GLU A C 1
ATOM 840 O O . GLU A 1 101 ? 16.833 19.571 -10.179 1.00 64.88 101 GLU A O 1
ATOM 845 N N . SER A 1 102 ? 16.586 18.913 -12.312 1.00 65.56 102 SER A N 1
ATOM 846 C CA . SER A 1 102 ? 16.474 20.258 -12.892 1.00 65.56 102 SER A CA 1
ATOM 847 C C . SER A 1 102 ? 15.247 21.040 -12.405 1.00 65.56 102 SER A C 1
ATOM 849 O O . SER A 1 102 ? 15.201 22.256 -12.572 1.00 65.56 102 SER A O 1
ATOM 851 N N . PHE A 1 103 ? 14.273 20.372 -11.778 1.00 65.75 103 PHE A N 1
ATOM 852 C CA . PHE A 1 103 ? 13.096 20.995 -11.179 1.00 65.75 103 PHE A CA 1
ATOM 853 C C . PHE A 1 103 ? 13.120 20.808 -9.650 1.00 65.75 103 PHE A C 1
ATOM 855 O O . PHE A 1 103 ? 12.548 19.853 -9.122 1.00 65.75 103 PHE A O 1
ATOM 862 N N . PRO A 1 104 ? 13.764 21.717 -8.893 1.00 62.28 104 PRO A N 1
ATOM 863 C CA . PRO A 1 104 ? 14.042 21.516 -7.467 1.00 62.28 104 PRO A CA 1
ATOM 864 C C . PRO A 1 104 ? 12.781 21.360 -6.602 1.00 62.28 104 PRO A C 1
ATOM 866 O O . PRO A 1 104 ? 12.811 20.654 -5.595 1.00 62.28 104 PRO A O 1
ATOM 869 N N . TYR A 1 105 ? 11.660 21.966 -7.002 1.00 63.25 105 TYR A N 1
ATOM 870 C CA . TYR A 1 105 ? 10.385 21.842 -6.290 1.00 63.25 105 TYR A CA 1
ATOM 871 C C . TYR A 1 105 ? 9.698 20.482 -6.508 1.00 63.25 105 TYR A C 1
ATOM 873 O O . TYR A 1 105 ? 9.043 19.984 -5.595 1.00 63.25 105 TYR A O 1
ATOM 881 N N . THR A 1 106 ? 9.860 19.849 -7.677 1.00 64.25 106 THR A N 1
ATOM 882 C CA . THR A 1 106 ? 9.233 18.550 -7.997 1.00 64.25 106 THR A CA 1
ATOM 883 C C . THR A 1 106 ? 10.142 17.364 -7.668 1.00 64.25 106 THR A C 1
ATOM 885 O O . THR A 1 106 ? 9.644 16.297 -7.303 1.00 64.25 106 THR A O 1
ATOM 888 N N . ALA A 1 107 ? 11.465 17.564 -7.682 1.00 66.12 107 ALA A N 1
ATOM 889 C CA . ALA A 1 107 ? 12.467 16.560 -7.319 1.00 66.12 107 ALA A CA 1
ATOM 890 C C . ALA A 1 107 ? 12.382 16.111 -5.847 1.00 66.12 107 ALA A C 1
ATOM 892 O O . ALA A 1 107 ? 12.863 15.033 -5.495 1.00 66.12 107 ALA A O 1
ATOM 893 N N . ALA A 1 108 ? 11.740 16.895 -4.972 1.00 68.12 108 ALA A N 1
ATOM 894 C CA . ALA A 1 108 ? 11.513 16.517 -3.577 1.00 68.12 108 ALA A CA 1
ATOM 895 C C . ALA A 1 108 ? 10.716 15.205 -3.445 1.00 68.12 108 ALA A C 1
ATOM 897 O O . ALA A 1 108 ? 11.009 14.392 -2.565 1.00 68.12 108 ALA A O 1
ATOM 898 N N . PHE A 1 109 ? 9.749 14.964 -4.340 1.00 70.19 109 PHE A N 1
ATOM 899 C CA . PHE A 1 109 ? 8.960 13.730 -4.347 1.00 70.19 109 PHE A CA 1
ATOM 900 C C . PHE A 1 109 ? 9.791 12.523 -4.810 1.00 70.19 109 PHE A C 1
ATOM 902 O O . PHE A 1 109 ? 9.753 11.474 -4.162 1.00 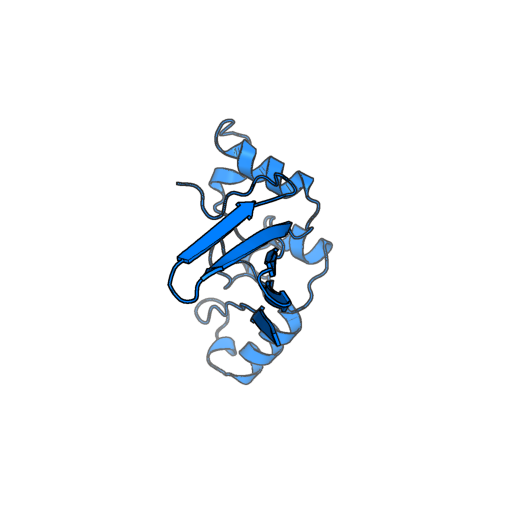70.19 109 PHE A O 1
ATOM 909 N N . GLY A 1 110 ? 10.598 12.689 -5.866 1.00 70.19 110 GLY A N 1
ATOM 910 C CA . GLY A 1 110 ? 11.554 11.680 -6.331 1.00 70.19 110 GLY A CA 1
ATOM 911 C C . GLY A 1 110 ? 12.564 11.293 -5.249 1.00 70.19 110 GLY A C 1
ATOM 912 O O . GLY A 1 110 ? 12.679 10.117 -4.909 1.00 70.19 110 GLY A O 1
ATOM 913 N N . ARG A 1 111 ? 13.192 12.283 -4.601 1.00 71.06 111 ARG A N 1
ATOM 914 C CA . ARG A 1 111 ? 14.158 12.070 -3.506 1.00 71.06 111 ARG A CA 1
ATOM 915 C C . ARG A 1 111 ? 13.544 11.373 -2.298 1.00 71.06 111 ARG A C 1
ATOM 917 O O . ARG A 1 111 ? 14.128 10.447 -1.740 1.00 71.06 111 ARG A O 1
ATOM 924 N N . TYR A 1 112 ? 12.345 11.785 -1.891 1.00 73.25 112 TYR A N 1
ATOM 925 C CA . TYR A 1 112 ? 11.616 11.119 -0.813 1.00 73.25 112 TYR A CA 1
ATOM 926 C C . TYR A 1 112 ? 11.334 9.643 -1.134 1.00 73.25 112 TYR A C 1
ATOM 928 O O . TYR A 1 112 ? 11.434 8.787 -0.253 1.00 73.25 112 TYR A O 1
ATOM 936 N N . ARG A 1 113 ? 11.018 9.335 -2.396 1.00 75.44 113 A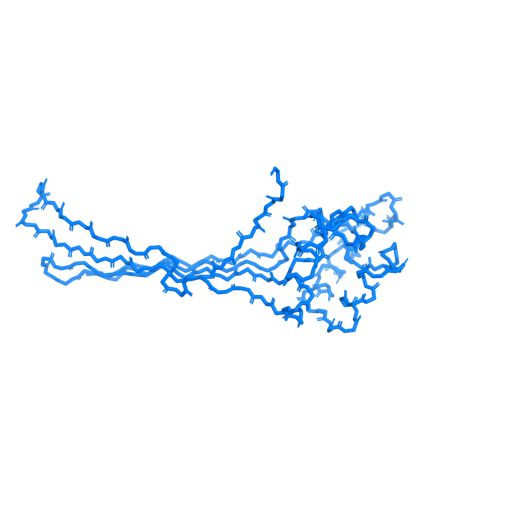RG A N 1
ATOM 937 C CA . ARG A 1 113 ? 10.794 7.967 -2.865 1.00 75.44 113 ARG A CA 1
ATOM 938 C C . ARG A 1 113 ? 12.094 7.151 -2.875 1.00 75.44 113 ARG A C 1
ATOM 940 O O . ARG A 1 113 ? 12.095 6.020 -2.398 1.00 75.44 113 ARG A O 1
ATOM 947 N N . GLU A 1 114 ? 13.194 7.704 -3.376 1.00 74.31 114 GLU A N 1
ATOM 948 C CA . GLU A 1 114 ? 14.506 7.036 -3.437 1.00 74.31 114 GLU A CA 1
ATOM 949 C C . GLU A 1 114 ? 15.078 6.725 -2.051 1.00 74.31 114 GLU A C 1
ATOM 951 O O . GLU A 1 114 ? 15.525 5.603 -1.803 1.00 74.31 114 GLU A O 1
ATOM 956 N N . ASN A 1 115 ? 14.951 7.660 -1.104 1.00 75.69 115 ASN A N 1
ATOM 957 C CA . ASN A 1 115 ? 15.405 7.489 0.281 1.00 75.69 115 ASN A CA 1
ATOM 958 C C . ASN A 1 115 ? 14.767 6.285 0.995 1.00 75.69 115 ASN A C 1
ATOM 960 O O . ASN A 1 115 ? 15.268 5.827 2.022 1.00 75.69 115 ASN A O 1
ATOM 964 N N . ARG A 1 116 ? 13.662 5.750 0.466 1.00 73.12 116 ARG A N 1
ATOM 965 C CA . ARG A 1 116 ? 12.973 4.579 1.017 1.00 73.12 116 ARG A CA 1
ATOM 966 C C . ARG A 1 116 ? 13.522 3.249 0.527 1.00 73.12 116 ARG A C 1
ATOM 968 O O . ARG A 1 116 ? 13.075 2.221 1.027 1.00 73.12 116 ARG A O 1
ATOM 975 N N . GLN A 1 117 ? 14.488 3.248 -0.393 1.00 75.81 117 GLN A N 1
ATOM 976 C CA . GLN A 1 117 ? 15.197 2.045 -0.842 1.00 75.81 117 GLN A CA 1
ATOM 977 C C . GLN A 1 117 ? 14.246 0.900 -1.221 1.00 75.81 117 GLN A C 1
ATOM 979 O O . GLN A 1 117 ? 14.375 -0.212 -0.710 1.00 75.81 117 GLN A O 1
ATOM 984 N N . PHE A 1 118 ? 13.245 1.190 -2.055 1.00 79.56 118 PHE A N 1
ATOM 985 C CA . PHE A 1 118 ? 12.275 0.194 -2.532 1.00 79.56 118 PHE A CA 1
ATOM 986 C C . PHE A 1 118 ? 11.365 -0.424 -1.453 1.00 79.56 118 PHE A C 1
ATOM 988 O O . PHE A 1 118 ? 10.669 -1.410 -1.695 1.00 79.56 118 PHE A O 1
ATOM 995 N N . LYS A 1 119 ? 11.309 0.167 -0.253 1.00 83.94 119 LYS A N 1
ATOM 996 C CA . LYS A 1 119 ? 10.447 -0.307 0.838 1.00 83.94 119 LYS A CA 1
ATOM 997 C C . LYS A 1 119 ? 9.026 0.240 0.703 1.00 83.94 119 LYS A C 1
ATOM 999 O O . LYS A 1 119 ? 8.807 1.354 0.227 1.00 83.94 119 LYS A O 1
ATOM 1004 N N . GLY A 1 120 ? 8.063 -0.574 1.129 1.00 86.38 120 GLY A N 1
ATOM 1005 C CA . GLY A 1 120 ? 6.661 -0.178 1.234 1.00 86.38 120 GLY A CA 1
ATOM 1006 C C . GLY A 1 120 ? 6.363 0.623 2.502 1.00 86.38 120 GLY A C 1
ATOM 1007 O O . GLY A 1 120 ? 7.185 0.721 3.411 1.00 86.38 120 GLY A O 1
ATOM 1008 N N . GLU A 1 121 ? 5.155 1.169 2.563 1.00 89.69 121 GLU A N 1
ATOM 1009 C CA . GLU A 1 121 ? 4.680 2.026 3.640 1.00 89.69 121 GLU A CA 1
ATOM 1010 C C . GLU A 1 121 ? 3.617 1.345 4.488 1.00 89.69 121 GLU A C 1
ATOM 1012 O O . GLU A 1 121 ? 2.726 0.667 3.976 1.00 89.69 121 GLU A O 1
ATOM 1017 N N . HIS A 1 122 ? 3.681 1.599 5.792 1.00 92.19 122 HIS A N 1
ATOM 1018 C CA . HIS A 1 122 ? 2.776 1.032 6.780 1.00 92.19 122 HIS A CA 1
ATOM 1019 C C . HIS A 1 122 ? 2.012 2.148 7.489 1.00 92.19 122 HIS A C 1
ATOM 1021 O O . HIS A 1 122 ? 2.610 3.038 8.094 1.00 92.19 122 HIS A O 1
ATOM 1027 N N . PHE A 1 123 ? 0.687 2.061 7.458 1.00 93.50 123 PHE A N 1
ATOM 1028 C CA . PHE A 1 123 ? -0.220 2.966 8.148 1.00 93.50 123 PHE A CA 1
ATOM 1029 C C . PHE A 1 123 ? -1.018 2.190 9.173 1.00 93.50 123 PHE A C 1
ATOM 1031 O O . PHE A 1 123 ? -1.537 1.110 8.890 1.00 93.50 123 PHE A O 1
ATOM 1038 N N . LEU A 1 124 ? -1.141 2.783 10.350 1.00 95.50 124 LEU A N 1
ATOM 1039 C CA . LEU A 1 124 ? -1.968 2.271 11.421 1.00 95.50 124 LEU A CA 1
ATOM 1040 C C . LEU A 1 124 ? -2.877 3.394 11.893 1.00 95.50 124 LEU A C 1
ATOM 1042 O O . LEU A 1 124 ? -2.396 4.449 12.307 1.00 95.50 124 LEU A O 1
ATOM 1046 N N . ASP A 1 125 ? -4.174 3.138 11.840 1.00 96.31 125 ASP A N 1
ATOM 1047 C CA . ASP A 1 125 ? -5.175 3.947 12.513 1.00 96.31 125 ASP A CA 1
ATOM 1048 C C . ASP A 1 125 ? -5.701 3.166 13.706 1.00 96.31 125 ASP A C 1
ATOM 1050 O O . ASP A 1 125 ? -5.903 1.953 13.621 1.00 96.31 125 ASP A O 1
ATOM 1054 N N . LEU A 1 126 ? -5.980 3.868 14.794 1.00 96.31 126 LEU A N 1
ATOM 1055 C CA . LEU A 1 126 ? -6.597 3.302 15.984 1.00 96.31 126 LEU A CA 1
ATOM 1056 C C . LEU A 1 126 ? -7.992 3.891 16.160 1.00 96.31 126 LEU A C 1
ATOM 1058 O O . LEU A 1 126 ? -8.214 5.081 15.944 1.00 96.31 126 LEU A O 1
ATOM 1062 N N . LYS A 1 127 ? -8.933 3.044 16.559 1.00 95.12 127 LYS A N 1
ATOM 1063 C CA . LYS A 1 127 ? -10.321 3.392 16.849 1.00 95.12 127 LYS A CA 1
ATOM 1064 C C . LYS A 1 127 ? -10.635 2.893 18.255 1.00 95.12 127 LYS A C 1
ATOM 1066 O O . LYS A 1 127 ? -10.372 1.739 18.576 1.00 95.12 127 LYS A O 1
ATOM 1071 N N . THR A 1 128 ? -11.208 3.735 19.095 1.00 95.62 128 THR A N 1
ATOM 1072 C CA . THR A 1 128 ? -11.734 3.334 20.403 1.00 95.62 128 THR A CA 1
ATOM 1073 C C . THR A 1 128 ? -13.067 4.018 20.633 1.00 95.62 128 THR A C 1
ATOM 1075 O O . THR A 1 128 ? -13.308 5.096 20.096 1.00 95.62 128 THR A O 1
ATOM 1078 N N . GLY A 1 129 ? -13.961 3.409 21.391 1.00 95.00 129 GLY A N 1
ATOM 1079 C CA . GLY A 1 129 ? -15.279 3.961 21.629 1.00 95.00 129 GLY A CA 1
ATOM 1080 C C . GLY A 1 129 ? -15.941 3.417 22.878 1.00 95.00 129 GLY A C 1
ATOM 1081 O O . GLY A 1 129 ? -15.558 2.388 23.434 1.00 95.00 129 GLY A O 1
ATOM 1082 N N . ILE A 1 130 ? -16.940 4.162 23.331 1.00 94.12 130 ILE A N 1
ATOM 1083 C CA . ILE A 1 130 ? -17.755 3.853 24.496 1.00 94.12 130 ILE A CA 1
ATOM 1084 C C . ILE A 1 130 ? -19.217 4.031 24.103 1.00 94.12 130 ILE A C 1
ATOM 1086 O O . ILE A 1 130 ? -19.642 5.115 23.701 1.00 94.12 130 ILE A O 1
ATOM 1090 N N . ASN A 1 131 ? -19.995 2.970 24.254 1.00 92.81 131 ASN A N 1
ATOM 1091 C CA . ASN A 1 131 ? -21.439 2.967 24.094 1.00 92.81 131 ASN A CA 1
ATOM 1092 C C . ASN A 1 131 ? -22.073 3.273 25.454 1.00 92.81 131 ASN A C 1
ATOM 1094 O O . ASN A 1 131 ? -22.013 2.455 26.375 1.00 92.81 131 ASN A O 1
ATOM 1098 N N . PHE A 1 132 ? -22.662 4.459 25.600 1.00 91.62 132 PHE A N 1
ATOM 1099 C CA . PHE A 1 132 ? -23.338 4.849 26.837 1.00 91.62 132 PHE A CA 1
ATOM 1100 C C . PHE A 1 132 ? -24.676 4.120 26.974 1.00 91.62 132 PHE A C 1
ATOM 1102 O O . PHE A 1 132 ? -24.924 3.510 28.013 1.00 91.62 132 PHE A O 1
ATOM 1109 N N . ASN A 1 133 ? -25.467 4.135 25.895 1.00 90.31 133 ASN A N 1
ATOM 1110 C CA . ASN A 1 133 ? -26.772 3.489 25.731 1.00 90.31 133 ASN A CA 1
ATOM 1111 C C . ASN A 1 133 ? -26.879 2.915 24.303 1.00 90.31 133 ASN A C 1
ATOM 1113 O O . ASN A 1 133 ? -26.049 3.228 23.452 1.00 90.31 133 ASN A O 1
ATOM 1117 N N . GLU A 1 134 ? -27.943 2.171 23.986 1.00 85.69 134 GLU A N 1
ATOM 1118 C CA . GLU A 1 134 ? -28.185 1.640 22.625 1.00 85.69 134 GLU A CA 1
ATOM 1119 C C . GLU A 1 134 ? -28.300 2.726 21.540 1.00 85.69 134 GLU A C 1
ATOM 1121 O O . GLU A 1 134 ? -28.108 2.456 20.359 1.00 85.69 134 GLU A O 1
ATOM 1126 N N . LYS A 1 135 ? -28.599 3.968 21.940 1.00 92.19 135 LYS A N 1
ATOM 1127 C CA . LYS A 1 135 ? -28.800 5.115 21.041 1.00 92.19 135 LYS A CA 1
ATOM 1128 C C . LYS A 1 135 ? -27.640 6.112 21.036 1.00 92.19 135 LYS A C 1
ATOM 1130 O O . LYS A 1 135 ? -27.681 7.078 20.279 1.00 92.19 135 LYS A O 1
ATOM 1135 N N . THR A 1 136 ? -26.642 5.949 21.907 1.00 91.75 136 THR A N 1
ATOM 1136 C CA . THR A 1 136 ? -25.593 6.962 22.096 1.00 91.75 136 THR A CA 1
ATOM 1137 C C . THR A 1 136 ? -24.240 6.316 22.327 1.00 91.75 136 THR A C 1
ATOM 1139 O O . THR A 1 136 ? -24.022 5.623 23.322 1.00 91.75 136 THR A O 1
ATOM 1142 N N . SER A 1 137 ? -23.311 6.622 21.429 1.00 92.50 137 SER A N 1
ATOM 1143 C CA . SER A 1 137 ? -21.928 6.166 21.464 1.00 92.50 137 SER A CA 1
ATOM 1144 C C . SER A 1 137 ? -20.983 7.334 21.218 1.00 92.50 137 SER A C 1
ATOM 1146 O O . SER A 1 137 ? -21.257 8.188 20.377 1.00 92.50 137 SER A O 1
ATOM 1148 N N . LEU A 1 138 ? -19.851 7.339 21.908 1.00 94.50 138 LEU A N 1
ATOM 1149 C CA . LEU A 1 138 ? -18.733 8.234 21.640 1.00 94.50 138 LEU A CA 1
ATOM 1150 C C . LEU A 1 138 ? -17.578 7.410 21.084 1.00 94.50 138 LEU A C 1
ATOM 1152 O O . LEU A 1 138 ? -17.318 6.306 21.554 1.00 94.50 138 LEU A O 1
ATOM 1156 N N . SER A 1 139 ? -16.892 7.913 20.065 1.00 93.69 139 SER A N 1
ATOM 1157 C CA . SER A 1 139 ? -15.755 7.222 19.460 1.00 93.69 139 SER A CA 1
ATOM 1158 C C . SER A 1 139 ? -14.633 8.197 19.151 1.00 93.69 139 SER A C 1
ATOM 1160 O O . SER A 1 139 ? -14.869 9.308 18.684 1.00 93.69 139 SER A O 1
ATOM 1162 N N . PHE A 1 140 ? -13.412 7.749 19.400 1.00 95.19 140 PHE A N 1
ATOM 1163 C CA . PHE A 1 140 ? -12.172 8.437 19.103 1.00 95.19 140 PHE A CA 1
ATOM 1164 C C . PHE A 1 140 ? -11.430 7.657 18.027 1.00 95.19 140 PHE A C 1
ATOM 1166 O O . PHE A 1 140 ? -11.260 6.440 18.124 1.00 95.19 140 PHE A O 1
ATOM 1173 N N . VAL A 1 141 ? -10.981 8.369 16.998 1.00 95.31 141 VAL A N 1
ATOM 1174 C CA . VAL A 1 141 ? -10.211 7.793 15.899 1.00 95.31 141 VAL A CA 1
ATOM 1175 C C . VAL A 1 141 ? -8.921 8.580 15.753 1.00 95.31 141 VAL A C 1
ATOM 1177 O O . VAL A 1 141 ? -8.950 9.776 15.477 1.00 95.31 141 VAL A O 1
ATOM 1180 N N . ALA A 1 142 ? -7.794 7.900 15.930 1.00 94.88 142 ALA A N 1
ATOM 1181 C CA . ALA A 1 142 ? -6.472 8.435 15.657 1.00 94.88 142 ALA A CA 1
ATOM 1182 C C . ALA A 1 142 ? -5.997 7.872 14.316 1.00 94.88 142 ALA A C 1
ATOM 1184 O O . ALA A 1 142 ? -5.728 6.676 14.197 1.00 94.88 142 ALA A O 1
ATOM 1185 N N . GLN A 1 143 ? -5.935 8.726 13.298 1.00 93.12 143 GLN A N 1
ATOM 1186 C CA . GLN A 1 143 ? -5.445 8.349 11.975 1.00 93.12 143 GLN A CA 1
ATOM 1187 C C . GLN A 1 143 ? -3.930 8.499 11.911 1.00 93.12 143 GLN A C 1
ATOM 1189 O O . GLN A 1 143 ? -3.383 9.444 12.472 1.00 93.12 143 GLN A O 1
ATOM 1194 N N . ASN A 1 144 ? -3.272 7.594 11.185 1.00 91.06 144 ASN A N 1
ATOM 1195 C CA . ASN A 1 144 ? -1.837 7.645 10.931 1.00 91.06 144 ASN A CA 1
ATOM 1196 C C . ASN A 1 144 ? -1.016 7.831 12.219 1.00 91.06 144 ASN A C 1
ATOM 1198 O O . ASN A 1 144 ? -0.268 8.794 12.369 1.00 91.06 144 ASN A O 1
ATOM 1202 N N . VAL A 1 145 ? -1.153 6.891 13.155 1.00 92.50 145 VAL A N 1
ATOM 1203 C CA . VAL A 1 145 ? -0.535 6.961 14.493 1.00 92.50 145 VAL A CA 1
ATOM 1204 C C . VAL A 1 145 ? 0.989 7.089 14.433 1.00 92.50 145 VAL A C 1
ATOM 1206 O O . VAL A 1 145 ? 1.600 7.698 15.304 1.00 92.50 145 VAL A O 1
ATOM 1209 N N . PHE A 1 146 ? 1.611 6.573 13.374 1.00 89.12 146 PHE A N 1
ATOM 1210 C CA . PHE A 1 146 ? 3.050 6.698 13.141 1.00 89.12 146 PHE A CA 1
ATOM 1211 C C . PHE A 1 146 ? 3.471 8.027 12.496 1.00 89.12 146 PHE A C 1
ATOM 1213 O O . PHE A 1 146 ? 4.651 8.189 12.191 1.00 89.12 146 PHE A O 1
ATOM 1220 N N . ASN A 1 147 ? 2.529 8.946 12.250 1.00 88.81 147 ASN A N 1
ATOM 1221 C CA . ASN A 1 147 ? 2.738 10.225 11.572 1.00 88.81 147 ASN A CA 1
ATOM 1222 C C . ASN A 1 147 ? 3.572 10.085 10.282 1.00 88.81 147 ASN A C 1
ATOM 1224 O O . ASN A 1 147 ? 4.536 10.813 10.041 1.00 88.81 147 ASN A O 1
ATOM 1228 N N . ARG A 1 148 ? 3.246 9.084 9.455 1.00 85.12 148 ARG A N 1
ATOM 1229 C CA . ARG A 1 148 ? 3.945 8.835 8.191 1.00 85.12 148 ARG A CA 1
ATOM 1230 C C . ARG A 1 148 ? 3.449 9.812 7.138 1.00 85.12 148 ARG A C 1
ATOM 1232 O O . ARG A 1 148 ? 2.253 9.882 6.868 1.00 85.12 148 ARG A O 1
ATOM 1239 N N . PHE A 1 149 ? 4.364 10.539 6.512 1.00 78.62 149 PHE A N 1
ATOM 1240 C CA . PHE A 1 149 ? 4.037 11.305 5.315 1.00 78.62 149 PHE A CA 1
ATOM 1241 C C . PHE A 1 149 ? 3.701 10.341 4.168 1.00 78.62 149 PHE A C 1
ATOM 1243 O O . PHE A 1 149 ? 4.317 9.276 4.080 1.00 78.62 149 PHE A O 1
ATOM 1250 N N . ILE A 1 150 ? 2.748 10.701 3.305 1.00 74.88 150 ILE A N 1
ATOM 12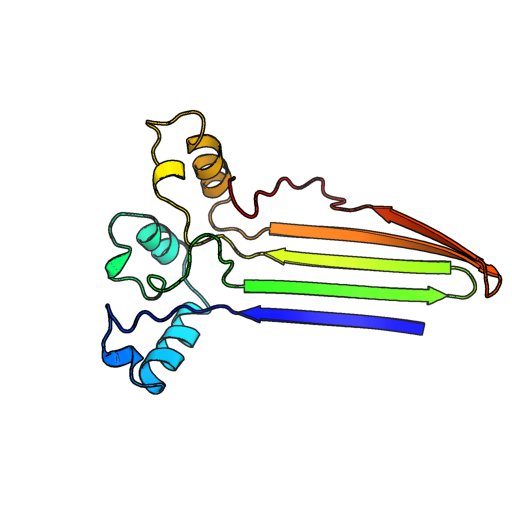51 C CA . ILE A 1 150 ? 2.450 10.006 2.047 1.00 74.88 150 ILE A CA 1
ATOM 1252 C C . ILE A 1 150 ? 1.882 10.984 1.030 1.00 74.88 150 ILE A C 1
ATOM 1254 O O . ILE A 1 150 ? 1.057 11.830 1.361 1.00 74.88 150 ILE A O 1
ATOM 1258 N N . VAL A 1 151 ? 2.284 10.811 -0.223 1.00 72.06 151 VAL A N 1
ATOM 1259 C CA . VAL A 1 151 ? 1.677 11.478 -1.372 1.00 72.06 151 VAL A CA 1
ATOM 1260 C C . VAL A 1 151 ? 1.191 10.377 -2.303 1.00 72.06 151 VAL A C 1
ATOM 1262 O O . VAL A 1 151 ? 1.979 9.576 -2.801 1.00 72.06 151 VAL A O 1
ATOM 1265 N N . ILE A 1 152 ? -0.129 10.288 -2.455 1.00 69.81 152 ILE A N 1
ATOM 1266 C CA . ILE A 1 152 ? -0.798 9.226 -3.222 1.00 69.81 152 ILE A CA 1
ATOM 1267 C C . ILE A 1 152 ? -0.757 9.549 -4.717 1.00 69.81 152 ILE A C 1
ATOM 1269 O O . ILE A 1 152 ? -0.518 8.670 -5.541 1.00 69.81 152 ILE A O 1
ATOM 1273 N N . ARG A 1 153 ? -0.968 10.824 -5.055 1.00 69.19 153 ARG A N 1
ATOM 1274 C CA . ARG A 1 153 ? -0.777 11.408 -6.381 1.00 69.19 153 ARG A CA 1
ATOM 1275 C C . ARG A 1 153 ? -0.360 12.869 -6.200 1.00 69.19 153 ARG A C 1
ATOM 1277 O O . ARG A 1 153 ? -0.987 13.540 -5.379 1.00 69.19 153 ARG A O 1
ATOM 1284 N N . PRO A 1 154 ? 0.677 13.345 -6.900 1.00 60.19 154 PRO A N 1
ATOM 1285 C CA . PRO A 1 154 ? 0.972 14.766 -6.966 1.00 60.19 154 PRO A CA 1
ATOM 1286 C C . PRO A 1 154 ? -0.115 15.471 -7.792 1.00 60.19 154 PRO A C 1
ATOM 1288 O O . PRO A 1 154 ? -0.523 14.970 -8.841 1.00 60.19 154 PRO A O 1
ATOM 1291 N N . GLY A 1 155 ? -0.597 16.601 -7.284 1.00 53.62 155 GLY A N 1
ATOM 1292 C CA . GLY A 1 155 ? -1.571 17.498 -7.900 1.00 53.62 155 GLY A CA 1
ATOM 1293 C C . GLY A 1 155 ? -1.419 18.894 -7.322 1.00 53.62 155 GLY A C 1
ATOM 1294 O O . GLY A 1 155 ? -0.812 18.998 -6.230 1.00 53.62 155 GLY A O 1
#

pLDDT: mean 85.49, std 9.89, range [53.62, 97.12]

Sequence (155 aa):
PLNALIGYTYTFGGDASKNEEYNRLGPLIRDAFGAYHISNQEQADFQQVQRENSILYGILNYRWRHLLKADVNTGYGKWTAGFVYRYYSYLDRIDDVFTFESFPYTAAFGRYRENRQFKGEHFLDLKTGINFNEKTSLSFVAQNVFNRFIVIRPG

Radius of gyration: 20.35 Å; chains: 1; bounding box: 47×39×56 Å